Protein AF-A0A9X6XVH4-F1 (afdb_monomer_lite)

Radius of gyration: 18.36 Å; chains: 1; bounding box: 39×24×49 Å

Foldseek 3Di:
DDDDDDLVVCVVPDDPVVNVVVVVVVVVVVVVVVLQDDDFQWWKQFQPPRDIWTFHAADPPDDCWTDTDVVRDIDRCVRIDTDRDD

Secondary structure (DSSP, 8-state):
------HHHHHHHS-HHHHHHHHHHHHHHHHHHHHHS--TT-EEEETTT--EEEEEEE-SSSSSEEEEGGGTEEEEGGGEEE----

Structure (mmCIF, N/CA/C/O backbone):
data_AF-A0A9X6XVH4-F1
#
_entry.id   AF-A0A9X6XVH4-F1
#
loop_
_atom_site.group_PDB
_atom_site.id
_atom_site.type_symbol
_atom_site.label_atom_id
_atom_site.label_alt_id
_atom_site.label_comp_id
_atom_site.label_asym_id
_atom_site.label_entity_id
_atom_site.label_seq_id
_atom_site.pdbx_PDB_ins_code
_atom_site.Cartn_x
_atom_site.Cartn_y
_atom_site.Cartn_z
_atom_site.occupancy
_atom_site.B_iso_or_equiv
_atom_site.auth_seq_id
_atom_site.auth_comp_id
_atom_site.auth_asym_id
_atom_site.auth_atom_id
_atom_site.pdbx_PDB_model_num
ATOM 1 N N . MET A 1 1 ? -7.425 9.318 -18.334 1.00 44.34 1 MET A N 1
ATOM 2 C CA . MET A 1 1 ? -6.877 8.446 -19.388 1.00 44.34 1 MET A CA 1
ATOM 3 C C . MET A 1 1 ? -5.786 7.625 -18.735 1.00 44.34 1 MET A C 1
ATOM 5 O O . MET A 1 1 ? -4.792 8.202 -18.316 1.00 44.34 1 MET A O 1
ATOM 9 N N . GLU A 1 2 ? -6.023 6.334 -18.522 1.00 59.25 2 GLU A N 1
ATOM 10 C CA . GLU A 1 2 ? -4.975 5.434 -18.036 1.00 59.25 2 GLU A CA 1
ATOM 11 C C . GLU A 1 2 ? -4.055 5.109 -19.213 1.00 59.25 2 GLU A C 1
ATOM 13 O O . GLU A 1 2 ? -4.531 4.734 -20.282 1.00 59.25 2 GLU A O 1
ATOM 18 N N . MET A 1 3 ? -2.749 5.311 -19.049 1.00 63.84 3 MET A N 1
ATOM 19 C CA . MET A 1 3 ? -1.774 4.869 -20.042 1.00 63.84 3 MET A CA 1
ATOM 20 C C . MET A 1 3 ? -1.375 3.435 -19.715 1.00 63.84 3 MET A C 1
ATOM 22 O O . MET A 1 3 ? -0.804 3.177 -18.657 1.00 63.84 3 MET A O 1
ATOM 26 N N . THR A 1 4 ? -1.668 2.509 -20.620 1.00 74.31 4 THR A N 1
ATOM 27 C CA . THR A 1 4 ? -1.245 1.110 -20.518 1.00 74.31 4 THR A CA 1
ATOM 28 C C . THR A 1 4 ? -0.150 0.866 -21.550 1.00 74.31 4 THR A C 1
ATOM 30 O O . THR A 1 4 ? -0.363 1.085 -22.741 1.00 74.31 4 THR A O 1
ATOM 33 N N . ILE A 1 5 ? 1.033 0.440 -21.106 1.00 75.19 5 ILE A N 1
ATOM 34 C CA . ILE A 1 5 ? 2.143 0.098 -22.003 1.00 75.19 5 ILE A CA 1
ATOM 35 C C . ILE A 1 5 ? 2.074 -1.402 -22.292 1.00 75.19 5 ILE A C 1
ATOM 37 O O . ILE A 1 5 ? 2.079 -2.212 -21.367 1.00 75.19 5 ILE A O 1
ATOM 41 N N . SER A 1 6 ? 2.021 -1.778 -23.571 1.00 86.62 6 SER A N 1
ATOM 42 C CA . SER A 1 6 ? 2.206 -3.172 -23.985 1.00 86.62 6 SER A CA 1
ATOM 43 C C . SER A 1 6 ? 3.696 -3.507 -23.988 1.00 86.62 6 SER A C 1
ATOM 45 O O . SER A 1 6 ? 4.463 -2.890 -24.729 1.00 86.62 6 SER A O 1
ATOM 47 N N . MET A 1 7 ? 4.103 -4.497 -23.190 1.00 84.81 7 MET A N 1
ATOM 48 C CA . MET A 1 7 ? 5.498 -4.953 -23.146 1.00 84.81 7 MET A CA 1
ATOM 49 C C . MET A 1 7 ? 5.977 -5.498 -24.496 1.00 84.81 7 MET A C 1
ATOM 51 O O . MET A 1 7 ? 7.114 -5.248 -24.874 1.00 84.81 7 MET A O 1
ATOM 55 N N . GLU A 1 8 ? 5.097 -6.136 -25.271 1.00 86.88 8 GLU A N 1
ATOM 56 C CA . GLU A 1 8 ? 5.435 -6.636 -26.611 1.00 86.88 8 GLU A CA 1
ATOM 57 C C . GLU A 1 8 ? 5.757 -5.493 -27.593 1.00 86.88 8 GLU A C 1
ATOM 59 O O . GLU A 1 8 ? 6.622 -5.621 -28.458 1.00 86.88 8 GLU A O 1
ATOM 64 N N . LEU A 1 9 ? 5.070 -4.351 -27.467 1.00 88.88 9 LEU A N 1
ATOM 65 C CA . LEU A 1 9 ? 5.378 -3.165 -28.273 1.00 88.88 9 LEU A CA 1
ATOM 66 C C . LEU A 1 9 ? 6.667 -2.488 -27.798 1.00 88.88 9 LEU A C 1
ATOM 68 O O . LEU A 1 9 ? 7.456 -2.045 -28.630 1.00 88.88 9 LEU A O 1
ATOM 72 N N . ALA A 1 10 ? 6.899 -2.441 -26.484 1.00 89.06 10 ALA A N 1
ATOM 73 C CA . ALA A 1 10 ? 8.119 -1.881 -25.912 1.00 89.06 10 ALA A CA 1
ATOM 74 C C . ALA A 1 10 ? 9.371 -2.658 -26.356 1.00 89.06 10 ALA A C 1
ATOM 76 O O . ALA A 1 10 ? 10.360 -2.042 -26.734 1.00 89.06 10 ALA A O 1
ATOM 77 N N . GLU A 1 11 ? 9.308 -3.992 -26.400 1.00 91.00 11 GLU A N 1
ATOM 78 C CA . GLU A 1 11 ? 10.407 -4.850 -26.873 1.00 91.00 11 GLU A CA 1
ATOM 79 C C . GLU A 1 11 ? 10.786 -4.610 -28.339 1.00 91.00 11 GLU A C 1
ATOM 81 O O . GLU A 1 11 ? 11.941 -4.788 -28.713 1.00 91.00 11 GLU A O 1
ATOM 86 N N . LYS A 1 12 ? 9.826 -4.197 -29.176 1.00 92.94 12 LYS A N 1
ATOM 87 C CA . LYS A 1 12 ? 10.063 -3.902 -30.599 1.00 92.94 12 LYS A CA 1
ATOM 88 C C . LYS A 1 12 ? 10.535 -2.468 -30.848 1.00 92.94 12 LYS A C 1
ATOM 90 O O . LYS A 1 12 ? 11.131 -2.210 -31.889 1.00 92.94 12 LYS A O 1
ATOM 95 N N . ALA A 1 13 ? 10.207 -1.538 -29.951 1.00 93.44 13 ALA A N 1
ATOM 96 C CA . ALA A 1 13 ? 10.403 -0.103 -30.157 1.00 93.44 13 ALA A CA 1
ATOM 97 C C . ALA A 1 13 ? 11.609 0.480 -29.408 1.00 93.44 13 ALA A C 1
ATOM 99 O O . ALA A 1 13 ? 12.124 1.517 -29.821 1.00 93.44 13 ALA A O 1
ATOM 100 N N . LEU A 1 14 ? 12.026 -0.148 -28.308 1.00 94.44 14 LEU A N 1
ATOM 101 C CA . LEU A 1 14 ? 13.090 0.345 -27.438 1.00 94.44 14 LEU A CA 1
ATOM 102 C C . LEU A 1 14 ? 14.420 -0.350 -27.724 1.00 94.44 14 LEU A C 1
ATOM 104 O O . LEU A 1 14 ? 14.468 -1.507 -28.144 1.00 94.44 14 LEU A O 1
ATOM 108 N N . THR A 1 15 ? 15.512 0.346 -27.430 1.00 97.12 15 THR A N 1
ATOM 109 C CA . THR A 1 15 ? 16.831 -0.279 -27.312 1.00 97.12 15 THR A CA 1
ATOM 110 C C . THR A 1 15 ? 16.888 -1.211 -26.097 1.00 97.12 15 THR A C 1
ATOM 112 O O . THR A 1 15 ? 16.056 -1.140 -25.190 1.00 97.12 15 THR A O 1
ATOM 115 N N . GLU A 1 16 ? 17.897 -2.083 -26.046 1.00 94.81 16 GLU A N 1
ATOM 116 C CA . GLU A 1 16 ? 18.099 -2.994 -24.913 1.00 94.81 16 GLU A CA 1
ATOM 117 C C . GLU A 1 16 ? 18.263 -2.241 -23.580 1.00 94.81 16 GLU A C 1
ATOM 119 O O . GLU A 1 16 ? 17.673 -2.629 -22.570 1.00 94.81 16 GLU A O 1
ATOM 124 N N . GLU A 1 17 ? 18.989 -1.117 -23.586 1.00 96.62 17 GLU A N 1
ATOM 125 C CA . GLU A 1 17 ? 19.177 -0.266 -22.406 1.00 96.62 17 GLU A CA 1
ATOM 126 C C . GLU A 1 17 ? 17.857 0.373 -21.941 1.00 96.62 17 GLU A C 1
ATOM 128 O O . GLU A 1 17 ? 17.503 0.307 -20.761 1.00 96.62 17 GLU A O 1
ATOM 133 N N . GLU A 1 18 ? 17.085 0.955 -22.861 1.00 96.12 18 GLU A N 1
ATOM 134 C CA . GLU A 1 18 ? 15.782 1.558 -22.552 1.00 96.12 18 GLU A CA 1
ATOM 135 C C . GLU A 1 18 ? 14.779 0.518 -22.043 1.00 96.12 18 GLU A C 1
ATOM 137 O O . GLU A 1 18 ? 14.050 0.775 -21.081 1.00 96.12 18 GLU A O 1
ATOM 142 N N . LEU A 1 19 ? 14.768 -0.677 -22.640 1.00 93.88 19 LEU A N 1
ATOM 143 C CA . LEU A 1 19 ? 13.930 -1.788 -22.200 1.00 93.88 19 LEU A CA 1
ATOM 144 C C . LEU A 1 19 ? 14.312 -2.249 -20.788 1.00 93.88 19 LEU A C 1
ATOM 146 O O . LEU A 1 19 ? 13.431 -2.515 -19.964 1.00 93.88 19 LEU A O 1
ATOM 150 N N . GLN A 1 20 ? 15.608 -2.320 -20.480 1.00 94.81 20 GLN A N 1
ATOM 151 C CA . GLN A 1 20 ? 16.085 -2.686 -19.148 1.00 94.81 20 GLN A CA 1
ATOM 152 C C . GLN A 1 20 ? 15.698 -1.635 -18.096 1.00 94.81 20 GLN A C 1
ATOM 154 O O . GLN A 1 20 ? 15.262 -1.978 -16.989 1.00 94.81 20 GLN A O 1
ATOM 159 N N . ASN A 1 21 ? 15.789 -0.352 -18.450 1.00 95.31 21 ASN A N 1
ATOM 160 C CA . ASN A 1 21 ? 15.333 0.745 -17.601 1.00 95.31 21 ASN A CA 1
ATOM 161 C C . ASN A 1 21 ? 13.816 0.678 -17.362 1.00 95.31 21 ASN A C 1
ATOM 163 O O . ASN A 1 21 ? 13.371 0.794 -16.217 1.00 95.31 21 ASN A O 1
ATOM 167 N N . LEU A 1 22 ? 13.023 0.413 -18.407 1.00 93.31 22 LEU A N 1
ATOM 168 C CA . LEU A 1 22 ? 11.573 0.243 -18.297 1.00 93.31 22 LEU A CA 1
ATOM 169 C C . LEU A 1 22 ? 11.208 -0.908 -17.350 1.00 93.31 22 LEU A C 1
ATOM 171 O O . LEU A 1 22 ? 10.386 -0.713 -16.455 1.00 93.31 22 LEU A O 1
ATOM 175 N N . LYS A 1 23 ? 11.842 -2.079 -17.501 1.00 92.19 23 LYS A N 1
ATOM 176 C CA . LYS A 1 23 ? 11.633 -3.240 -16.614 1.00 92.19 23 LYS A CA 1
ATOM 177 C C . LYS A 1 23 ? 11.943 -2.896 -15.158 1.00 92.19 23 LYS A C 1
ATOM 179 O O . LYS A 1 23 ? 11.135 -3.152 -14.274 1.00 92.19 23 LYS A O 1
ATOM 184 N N . THR A 1 24 ? 13.058 -2.210 -14.919 1.00 95.06 24 THR A N 1
ATOM 185 C CA . THR A 1 24 ? 13.451 -1.770 -13.572 1.00 95.06 24 THR A CA 1
ATOM 186 C C . THR A 1 24 ? 12.413 -0.833 -12.943 1.00 95.06 24 THR A C 1
ATOM 188 O O . THR A 1 24 ? 12.118 -0.928 -11.751 1.00 95.06 24 THR A O 1
ATOM 191 N N . ILE A 1 25 ? 11.853 0.096 -13.723 1.00 93.38 25 ILE A N 1
ATOM 192 C CA . ILE A 1 25 ? 10.788 0.992 -13.252 1.00 93.38 25 ILE A CA 1
ATOM 193 C C . ILE A 1 25 ? 9.511 0.197 -12.968 1.00 93.38 25 ILE A C 1
ATOM 195 O O . ILE A 1 25 ? 8.887 0.409 -11.927 1.00 93.38 25 ILE A O 1
ATOM 199 N N . TYR A 1 26 ? 9.142 -0.724 -13.858 1.00 91.25 26 TYR A N 1
ATOM 200 C CA . TYR A 1 26 ? 7.975 -1.584 -13.692 1.00 91.25 26 TYR A CA 1
ATOM 201 C C . TYR A 1 26 ? 8.049 -2.389 -12.388 1.00 91.25 26 TYR A C 1
ATOM 203 O O . TYR A 1 26 ? 7.124 -2.325 -11.580 1.00 91.25 26 TYR A O 1
ATOM 211 N N . ASP A 1 27 ? 9.183 -3.036 -12.115 1.00 91.44 27 ASP A N 1
ATOM 212 C CA . ASP A 1 27 ? 9.388 -3.818 -10.892 1.00 91.44 27 ASP A CA 1
ATOM 213 C C . ASP A 1 27 ? 9.263 -2.957 -9.628 1.00 91.44 27 ASP A C 1
ATOM 215 O O . ASP A 1 27 ? 8.643 -3.364 -8.643 1.00 91.44 27 ASP A O 1
ATOM 219 N N . LYS A 1 28 ? 9.789 -1.724 -9.654 1.00 92.31 28 LYS A N 1
ATOM 220 C CA . LYS A 1 28 ? 9.624 -0.765 -8.548 1.00 92.31 28 LYS A CA 1
ATOM 221 C C . LYS A 1 28 ? 8.158 -0.393 -8.328 1.00 92.31 28 LYS A C 1
ATOM 223 O O . LYS A 1 28 ? 7.718 -0.306 -7.180 1.00 92.31 28 LYS A O 1
ATOM 228 N N . VAL A 1 29 ? 7.404 -0.171 -9.404 1.00 90.75 29 VAL A N 1
ATOM 229 C CA . VAL A 1 29 ? 5.971 0.146 -9.329 1.00 90.75 29 VAL A CA 1
ATOM 230 C C . VAL A 1 29 ? 5.182 -1.039 -8.774 1.00 90.75 29 VAL A C 1
ATOM 232 O O . VAL A 1 29 ? 4.351 -0.844 -7.888 1.00 90.75 29 VAL A O 1
ATOM 235 N N . GLU A 1 30 ? 5.455 -2.260 -9.231 1.00 89.75 30 GLU A N 1
ATOM 236 C CA . GLU A 1 30 ? 4.791 -3.464 -8.722 1.00 89.75 30 GLU A CA 1
ATOM 237 C C . GLU A 1 30 ? 5.126 -3.723 -7.249 1.00 89.75 30 GLU A C 1
ATOM 239 O O . GLU A 1 30 ? 4.226 -3.987 -6.448 1.00 89.75 30 GLU A O 1
ATOM 244 N N . ALA A 1 31 ? 6.385 -3.533 -6.842 1.00 88.06 31 ALA A N 1
ATOM 245 C CA . A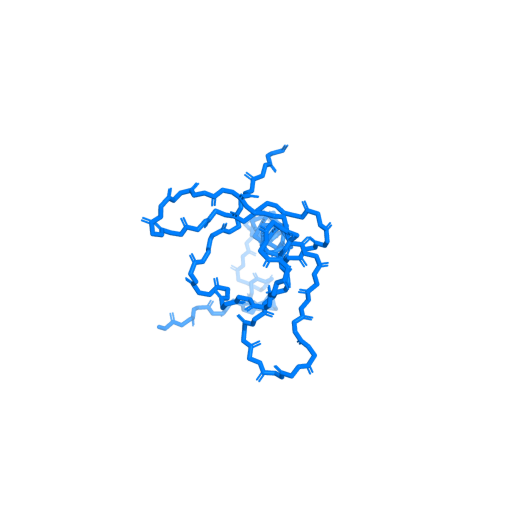LA A 1 31 ? 6.774 -3.601 -5.436 1.00 88.06 31 ALA A CA 1
ATOM 246 C C . ALA A 1 31 ? 6.026 -2.560 -4.583 1.00 88.06 31 ALA A C 1
ATOM 248 O O . ALA A 1 31 ? 5.556 -2.872 -3.486 1.00 88.06 31 ALA A O 1
ATOM 249 N N . TYR A 1 32 ? 5.861 -1.331 -5.085 1.00 87.50 32 TYR A N 1
ATOM 250 C CA . TYR A 1 32 ? 5.086 -0.299 -4.395 1.00 87.50 32 TYR A CA 1
ATOM 251 C C . TYR A 1 32 ? 3.594 -0.654 -4.309 1.00 87.50 32 TYR A C 1
ATOM 253 O O . TYR A 1 32 ? 3.000 -0.539 -3.237 1.00 87.50 32 TYR A O 1
ATOM 261 N N . LYS A 1 33 ? 2.984 -1.157 -5.390 1.00 86.94 33 LYS A N 1
ATOM 262 C CA . LYS A 1 33 ? 1.594 -1.647 -5.374 1.00 86.94 33 LYS A CA 1
ATOM 263 C C . LYS A 1 33 ? 1.398 -2.763 -4.352 1.00 86.94 33 LYS A C 1
ATOM 265 O O . LYS A 1 33 ? 0.397 -2.771 -3.638 1.00 86.94 33 LYS A O 1
ATOM 270 N N . GLU A 1 34 ? 2.354 -3.679 -4.242 1.00 86.44 34 GLU A N 1
ATOM 271 C CA . GLU A 1 34 ? 2.315 -4.744 -3.243 1.00 86.44 34 GLU A CA 1
ATOM 272 C C . GLU A 1 34 ? 2.387 -4.184 -1.814 1.00 86.44 34 GLU A C 1
ATOM 274 O O . GLU A 1 34 ? 1.647 -4.639 -0.939 1.00 86.44 34 GLU A O 1
ATOM 279 N N . LYS A 1 35 ? 3.194 -3.136 -1.580 1.00 85.50 35 LYS A N 1
ATOM 280 C CA . LYS A 1 35 ? 3.214 -2.402 -0.302 1.00 85.50 35 LYS A CA 1
ATOM 281 C C . LYS A 1 35 ? 1.878 -1.723 0.015 1.00 85.50 35 LYS A C 1
ATOM 283 O O . LYS A 1 35 ? 1.552 -1.591 1.192 1.00 85.50 35 LYS A O 1
ATOM 288 N N . LEU A 1 36 ? 1.083 -1.325 -0.981 1.00 84.81 36 LEU A N 1
ATOM 289 C CA . LEU A 1 36 ? -0.245 -0.733 -0.759 1.00 84.81 36 LEU A CA 1
ATOM 290 C C . LEU A 1 36 ? -1.306 -1.756 -0.330 1.00 84.81 36 LEU A C 1
ATOM 292 O O . LEU A 1 36 ? -2.303 -1.372 0.285 1.00 84.81 36 LEU A O 1
ATOM 296 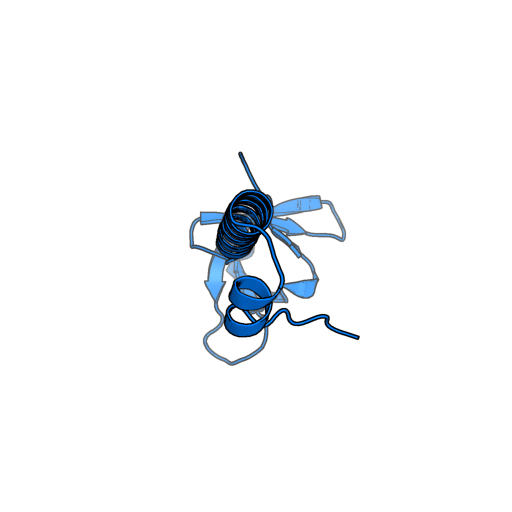N N . LYS A 1 37 ? -1.117 -3.051 -0.613 1.00 88.62 37 LYS A N 1
ATOM 297 C CA . LYS A 1 37 ? -2.064 -4.087 -0.181 1.00 88.62 37 LYS A CA 1
ATOM 298 C C . LYS A 1 37 ? -2.085 -4.179 1.344 1.00 88.62 37 LYS A C 1
ATOM 300 O O . LYS A 1 37 ? -1.037 -4.254 1.984 1.00 88.62 37 LYS A O 1
ATOM 305 N N . LEU A 1 38 ? -3.283 -4.178 1.921 1.00 90.75 38 LEU A N 1
ATOM 306 C CA . LEU A 1 38 ? -3.468 -4.317 3.364 1.00 90.75 38 LEU A CA 1
ATOM 307 C C . LEU A 1 38 ? -3.240 -5.760 3.813 1.00 90.75 38 LEU A C 1
ATOM 309 O O . LEU A 1 38 ? -3.772 -6.697 3.217 1.00 90.75 38 LEU A O 1
ATOM 313 N N . LYS A 1 39 ? -2.459 -5.914 4.877 1.00 92.56 39 LYS A N 1
ATOM 314 C CA . LYS A 1 39 ? -2.098 -7.167 5.537 1.00 92.56 39 LYS A CA 1
ATOM 315 C C . LYS A 1 39 ? -2.343 -7.015 7.033 1.00 92.56 39 LYS A C 1
ATOM 317 O O . LYS A 1 39 ? -2.173 -5.929 7.585 1.00 92.56 39 LYS A O 1
ATOM 322 N N . LYS A 1 40 ? -2.744 -8.104 7.695 1.00 94.38 40 LYS A N 1
ATOM 323 C CA . LYS A 1 40 ? -2.961 -8.131 9.149 1.00 94.38 40 LYS A CA 1
ATOM 324 C C . LYS A 1 40 ? -1.742 -7.558 9.885 1.00 94.38 40 LYS A C 1
ATOM 326 O O . LYS A 1 40 ? -0.620 -7.976 9.615 1.00 94.38 40 LYS A O 1
ATOM 331 N N . GLY A 1 41 ? -1.978 -6.624 10.802 1.00 93.56 41 GLY A N 1
ATOM 332 C CA . GLY A 1 41 ? -0.949 -5.900 11.552 1.00 93.56 41 GLY A CA 1
ATOM 333 C C . GLY A 1 41 ? -0.539 -4.550 10.951 1.00 93.56 41 GLY A C 1
ATOM 334 O O . GLY A 1 41 ? 0.108 -3.765 11.647 1.00 93.56 41 GLY A O 1
ATOM 335 N N . ASP A 1 42 ? -0.930 -4.240 9.708 1.00 94.81 42 ASP A N 1
ATOM 336 C CA . ASP A 1 42 ? -0.651 -2.939 9.092 1.00 94.81 42 ASP A CA 1
ATOM 337 C C . ASP A 1 42 ? -1.242 -1.785 9.910 1.00 94.81 42 ASP A C 1
ATOM 339 O O . ASP A 1 42 ? -2.320 -1.891 10.500 1.00 94.81 42 ASP A O 1
ATOM 343 N N . LYS A 1 43 ? -0.554 -0.641 9.901 1.00 95.25 43 LYS A N 1
ATOM 344 C CA . LYS A 1 43 ? -1.022 0.569 10.576 1.00 95.25 43 LYS A CA 1
ATOM 345 C C . LYS A 1 43 ? -1.828 1.445 9.623 1.00 95.25 43 LYS A C 1
ATOM 347 O O . LYS A 1 43 ? -1.415 1.726 8.499 1.00 95.25 43 LYS A O 1
ATOM 352 N N . LEU A 1 44 ? -2.982 1.895 10.098 1.00 94.94 44 LEU A N 1
ATOM 353 C CA . LEU A 1 44 ? -3.912 2.768 9.396 1.00 94.94 44 LEU A CA 1
ATOM 354 C C . LEU A 1 44 ? -4.032 4.088 10.147 1.00 94.94 44 LEU A C 1
ATOM 356 O O . LEU A 1 44 ? -4.361 4.105 11.330 1.00 94.94 44 LEU A O 1
ATOM 360 N N . LYS A 1 45 ? -3.811 5.208 9.465 1.00 96.19 45 LYS A N 1
ATOM 361 C CA . LYS A 1 45 ? -4.016 6.546 10.018 1.00 96.19 45 LYS A CA 1
ATOM 362 C C . LYS A 1 45 ? -5.382 7.063 9.599 1.00 96.19 45 LYS A C 1
ATOM 364 O O . LYS A 1 45 ? -5.654 7.184 8.409 1.00 96.19 45 LYS A O 1
ATOM 369 N N . ARG A 1 46 ? -6.244 7.395 10.556 1.00 96.19 46 ARG A N 1
ATOM 370 C CA . ARG A 1 46 ? -7.554 7.982 10.254 1.00 96.19 46 ARG A CA 1
ATOM 371 C C . ARG A 1 46 ? -7.393 9.436 9.816 1.00 96.19 46 ARG A C 1
ATOM 373 O O . ARG A 1 46 ? -6.794 10.232 10.533 1.00 96.19 46 ARG A O 1
ATOM 380 N N . LYS A 1 47 ? -7.982 9.810 8.682 1.00 96.81 47 LYS A N 1
ATOM 381 C CA . LYS A 1 47 ? -7.817 11.138 8.064 1.00 96.81 47 LYS A CA 1
ATOM 382 C C . LYS A 1 47 ? -8.317 12.284 8.943 1.00 96.81 47 LYS A C 1
ATOM 384 O O . LYS A 1 47 ? -7.685 13.331 9.002 1.00 96.81 47 LYS A O 1
ATOM 389 N N . ARG A 1 48 ? -9.432 12.079 9.653 1.00 96.19 48 ARG A N 1
ATOM 390 C CA . ARG A 1 48 ? -10.112 13.145 10.414 1.00 96.19 48 ARG A CA 1
ATOM 391 C C . ARG A 1 48 ? -9.326 13.662 11.624 1.00 96.19 48 ARG A C 1
ATOM 393 O O . ARG A 1 48 ? -9.457 14.824 11.975 1.00 96.19 48 ARG A O 1
ATOM 400 N N . ASP A 1 49 ? -8.580 12.788 12.299 1.00 95.94 49 ASP A N 1
ATOM 401 C CA . ASP A 1 49 ? -7.926 13.102 13.581 1.00 95.94 49 ASP A CA 1
ATOM 402 C C . ASP A 1 49 ? -6.513 12.527 13.713 1.00 95.94 49 ASP A C 1
ATOM 404 O O . ASP A 1 49 ? -5.879 12.656 14.756 1.00 95.94 49 ASP A O 1
ATOM 408 N N . GLY A 1 50 ? -5.997 11.888 12.664 1.00 95.62 50 GLY A N 1
ATOM 409 C CA . GLY A 1 50 ? -4.645 11.349 12.627 1.00 95.62 50 GLY A CA 1
ATOM 410 C C . GLY A 1 50 ? -4.393 10.165 13.560 1.00 95.62 50 GLY A C 1
ATOM 411 O O . GLY A 1 50 ? -3.250 9.715 13.630 1.00 95.62 50 GLY A O 1
ATOM 412 N N . LYS A 1 51 ? -5.412 9.644 14.260 1.00 96.25 51 LYS A N 1
ATOM 413 C CA . LYS A 1 51 ? -5.244 8.499 15.162 1.00 96.25 51 LYS A CA 1
ATOM 414 C C . LYS A 1 51 ? -4.849 7.252 14.366 1.00 96.2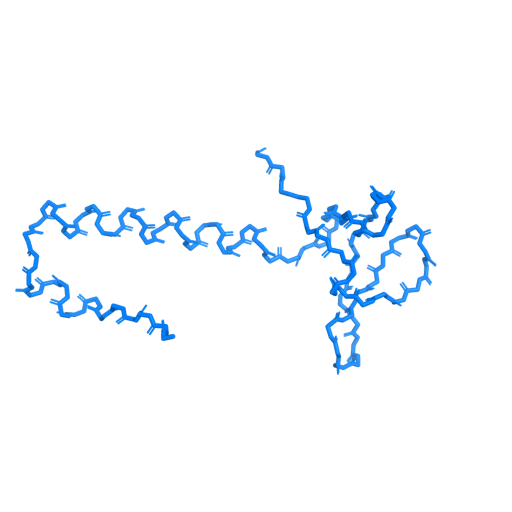5 51 LYS A C 1
ATOM 416 O O . LYS A 1 51 ? -5.365 7.018 13.271 1.00 96.25 51 LYS A O 1
ATOM 421 N N . ILE A 1 52 ? -3.926 6.478 14.931 1.00 95.44 52 ILE A N 1
ATOM 422 C CA . ILE A 1 52 ? -3.406 5.243 14.346 1.00 95.44 52 ILE A CA 1
ATOM 423 C C . ILE A 1 52 ? -4.215 4.055 14.857 1.00 95.44 52 ILE A C 1
ATOM 425 O O . ILE A 1 52 ? -4.549 3.992 16.040 1.00 95.44 52 ILE A O 1
ATOM 429 N N . PHE A 1 53 ? -4.508 3.140 13.942 1.00 95.75 53 PHE A N 1
ATOM 430 C CA . PHE A 1 53 ? -5.244 1.908 14.166 1.00 95.75 53 PHE A CA 1
ATOM 431 C C . PHE A 1 53 ? -4.506 0.729 13.538 1.00 95.75 53 PHE A C 1
ATOM 433 O O . PHE A 1 53 ? -3.717 0.909 12.607 1.00 95.75 53 PHE A O 1
ATOM 440 N N . THR A 1 54 ? -4.781 -0.474 14.018 1.00 96.25 54 THR A N 1
ATOM 441 C CA . THR A 1 54 ? -4.165 -1.711 13.543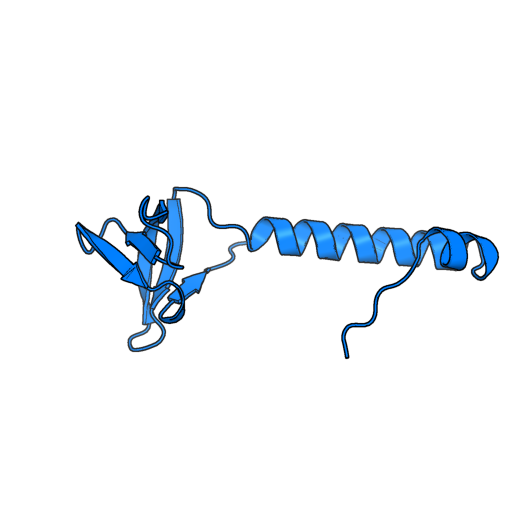 1.00 96.25 54 THR A CA 1
ATOM 442 C C . THR A 1 54 ? -5.167 -2.491 12.707 1.00 96.25 54 THR A C 1
ATOM 444 O O . THR A 1 54 ? -6.222 -2.884 13.199 1.00 96.25 54 THR A O 1
ATOM 447 N N . TYR A 1 55 ? -4.853 -2.704 11.429 1.00 95.06 55 TYR A N 1
ATOM 448 C CA . TYR A 1 55 ? -5.670 -3.506 10.525 1.00 95.06 55 TYR A CA 1
ATOM 449 C C . TYR A 1 55 ? -5.625 -4.980 10.932 1.00 95.06 55 TYR A C 1
ATOM 451 O O . TYR A 1 55 ? -4.549 -5.554 11.107 1.00 95.06 55 TYR A O 1
ATOM 459 N N . VAL A 1 56 ? -6.791 -5.615 11.017 1.00 94.69 56 VAL A N 1
ATOM 460 C CA . VAL A 1 56 ? -6.908 -7.037 11.362 1.00 94.69 56 VAL A CA 1
ATOM 461 C C . VAL A 1 56 ? -7.295 -7.859 10.148 1.00 94.69 56 VAL A C 1
ATOM 463 O O . VAL A 1 56 ? -6.589 -8.806 9.802 1.00 94.69 56 VAL A O 1
ATOM 466 N N . ASP A 1 57 ? -8.416 -7.509 9.520 1.00 93.44 57 ASP A N 1
ATOM 467 C CA . ASP A 1 57 ? -8.985 -8.262 8.406 1.00 93.44 57 ASP A CA 1
ATOM 468 C C . ASP A 1 57 ? -9.990 -7.420 7.604 1.00 93.44 57 ASP A C 1
ATOM 470 O O . ASP A 1 57 ? -10.443 -6.362 8.052 1.00 93.44 57 ASP A O 1
ATOM 474 N N . ARG A 1 58 ? -10.367 -7.898 6.418 1.00 91.00 58 ARG A N 1
ATOM 475 C CA . ARG A 1 58 ? -11.454 -7.331 5.617 1.00 91.00 58 ARG A CA 1
ATOM 476 C C . ARG A 1 58 ? -12.811 -7.739 6.170 1.00 91.00 58 ARG A 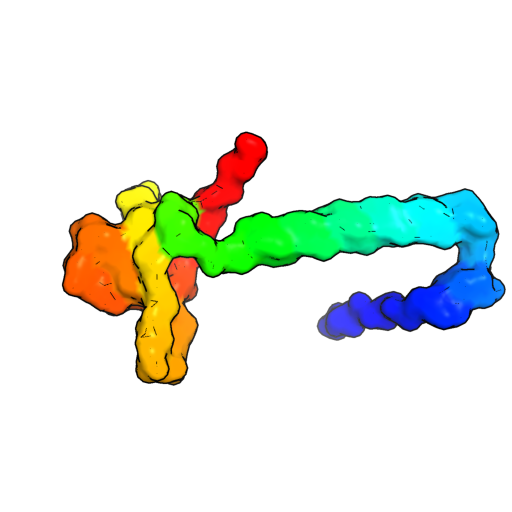C 1
ATOM 478 O O . ARG A 1 58 ? -12.988 -8.817 6.729 1.00 91.00 58 ARG A O 1
ATOM 485 N N . ALA A 1 59 ? -13.800 -6.876 5.958 1.00 87.38 59 ALA A N 1
ATOM 486 C CA . ALA A 1 59 ? -15.183 -7.249 6.201 1.00 87.38 59 ALA A CA 1
ATOM 487 C C . ALA A 1 59 ? -15.631 -8.351 5.217 1.00 87.38 59 ALA A C 1
ATOM 489 O O . ALA A 1 59 ? -15.344 -8.249 4.022 1.00 87.38 59 ALA A O 1
ATOM 490 N N . PRO A 1 60 ? -16.366 -9.376 5.682 1.00 83.88 60 PRO A N 1
ATOM 491 C CA . PRO A 1 60 ? -16.843 -10.472 4.834 1.00 83.88 60 PRO A CA 1
ATOM 492 C C . PRO A 1 60 ? -18.035 -10.079 3.943 1.00 83.88 60 PRO A C 1
ATOM 494 O O . PRO A 1 60 ? -18.360 -10.791 2.996 1.00 83.88 60 PRO A O 1
ATOM 497 N N . TYR A 1 61 ? -18.685 -8.946 4.220 1.00 75.50 61 TYR A N 1
ATOM 498 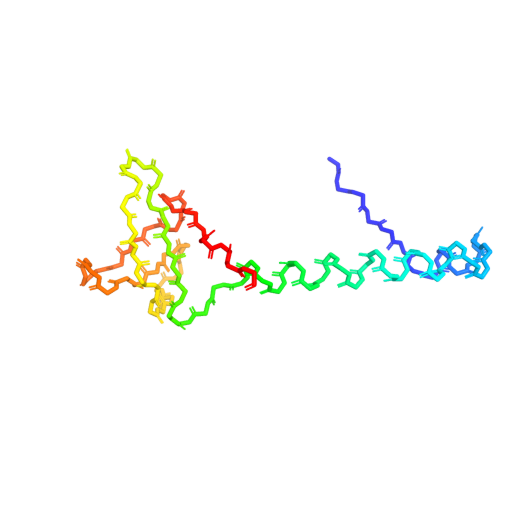C CA . TYR A 1 61 ? -19.837 -8.445 3.469 1.00 75.50 61 TYR A CA 1
ATOM 499 C C . TYR A 1 61 ? -19.366 -7.264 2.619 1.00 75.50 61 TYR A C 1
ATOM 501 O O . TYR A 1 61 ? -19.012 -6.210 3.148 1.00 75.50 61 TYR A O 1
ATOM 509 N N . GLY A 1 62 ? -19.269 -7.495 1.309 1.00 62.62 62 GLY A N 1
ATOM 510 C CA . GLY A 1 62 ? -18.541 -6.660 0.359 1.00 62.62 62 GLY A CA 1
ATOM 511 C C . GLY A 1 62 ? -18.928 -5.186 0.374 1.00 62.62 62 GLY A C 1
ATOM 512 O O . GLY A 1 62 ? -19.923 -4.807 -0.212 1.00 62.62 62 GLY A O 1
ATOM 513 N N . PHE A 1 63 ? -18.067 -4.383 0.984 1.00 68.12 63 PHE A N 1
ATOM 514 C CA . PHE A 1 63 ? -17.813 -2.956 0.790 1.00 68.12 63 PHE A CA 1
ATOM 515 C C . PHE A 1 63 ? -16.368 -2.748 1.265 1.00 68.12 63 PHE A C 1
ATOM 517 O O . PHE A 1 63 ? -15.814 -3.639 1.911 1.00 68.12 63 PHE A O 1
ATOM 524 N N . ASN A 1 64 ? -15.715 -1.639 0.915 1.00 85.94 64 ASN A N 1
ATOM 525 C CA . ASN A 1 64 ? -14.305 -1.373 1.234 1.00 85.94 64 ASN A CA 1
ATOM 526 C C . ASN A 1 64 ? -14.096 -1.115 2.745 1.00 85.94 64 ASN A C 1
ATOM 528 O O . ASN A 1 64 ? -13.651 -0.048 3.150 1.00 85.94 64 ASN A O 1
ATOM 532 N N . ASN A 1 65 ? -14.469 -2.086 3.575 1.00 89.94 65 ASN A N 1
ATOM 533 C CA . ASN A 1 65 ? -14.521 -2.050 5.022 1.00 89.94 65 ASN A CA 1
ATOM 534 C C . ASN A 1 65 ? -13.484 -3.016 5.599 1.00 89.94 65 ASN A C 1
ATOM 536 O O . ASN A 1 65 ? -13.231 -4.093 5.049 1.00 89.94 65 ASN A O 1
ATOM 540 N N . ALA A 1 66 ? -12.919 -2.648 6.741 1.00 91.56 66 ALA A N 1
ATOM 541 C CA . ALA A 1 66 ? -11.936 -3.443 7.459 1.00 91.56 66 ALA A CA 1
ATOM 542 C C . ALA A 1 66 ? -12.217 -3.440 8.956 1.00 91.56 66 ALA A C 1
ATOM 544 O O . ALA A 1 66 ? -12.757 -2.474 9.487 1.00 91.56 66 ALA A O 1
ATOM 545 N N . TYR A 1 67 ? -11.848 -4.518 9.634 1.00 92.62 67 TYR A N 1
ATOM 546 C CA . TYR A 1 67 ? -11.827 -4.572 11.088 1.00 92.62 67 TYR A CA 1
ATOM 547 C C . TYR A 1 67 ? -10.506 -3.993 11.593 1.00 92.62 67 TYR A C 1
ATOM 549 O O . TYR A 1 67 ? -9.437 -4.337 11.072 1.00 92.62 67 TYR A O 1
ATOM 557 N N . VAL A 1 68 ? -10.580 -3.130 12.606 1.00 92.62 68 VAL A N 1
ATOM 558 C CA . VAL A 1 68 ? -9.404 -2.564 13.277 1.00 92.62 68 VAL A CA 1
ATOM 559 C C . VAL A 1 68 ? -9.451 -2.842 14.777 1.00 92.62 68 VAL A C 1
ATOM 561 O O . VAL A 1 68 ? -10.526 -2.787 15.375 1.00 92.62 68 VAL A O 1
ATOM 564 N N . GLU A 1 69 ? -8.300 -3.147 15.382 1.00 89.62 69 GLU A N 1
ATOM 565 C CA . GLU A 1 69 ? -8.229 -3.625 16.775 1.00 89.62 69 GLU A CA 1
ATOM 566 C C . GLU A 1 69 ? -8.797 -2.614 17.775 1.00 89.62 69 GLU A C 1
ATOM 568 O O . GLU A 1 69 ? -9.620 -2.966 18.609 1.00 89.62 69 GLU A O 1
ATOM 573 N N . GLU A 1 70 ? -8.419 -1.340 17.674 1.00 92.00 70 GLU A N 1
ATOM 574 C CA . GLU A 1 70 ? -8.677 -0.340 18.718 1.00 92.00 70 GLU A CA 1
ATOM 575 C C . GLU A 1 70 ? -10.123 0.180 18.743 1.00 92.00 70 GLU A C 1
ATOM 577 O O . GLU A 1 70 ? -10.468 0.998 19.598 1.00 92.00 70 GLU A O 1
ATOM 582 N N . LEU A 1 71 ? -10.953 -0.227 17.782 1.00 88.50 71 LEU A N 1
ATOM 583 C CA . LEU A 1 71 ? -12.369 0.138 17.719 1.00 88.50 71 LEU A CA 1
ATOM 584 C C . LEU A 1 71 ? -13.304 -1.057 17.899 1.00 88.50 71 LEU A C 1
ATOM 586 O O . LEU A 1 71 ? -14.486 -0.844 18.160 1.00 88.50 71 LEU A O 1
ATOM 590 N N . GLU A 1 72 ? -12.795 -2.278 17.741 1.00 87.88 72 GLU A N 1
ATOM 591 C CA . GLU A 1 72 ? -13.564 -3.523 17.845 1.00 87.88 72 GLU A CA 1
ATOM 592 C C . GLU A 1 72 ? -14.808 -3.582 16.929 1.00 87.88 72 GLU A C 1
ATOM 594 O O . GLU A 1 72 ? -15.784 -4.279 17.198 1.00 87.88 72 GLU A O 1
ATOM 599 N N . HIS A 1 73 ? -14.789 -2.846 15.812 1.00 88.25 73 HIS A N 1
ATOM 600 C CA . HIS A 1 73 ? -15.837 -2.873 14.790 1.00 88.25 73 HIS A CA 1
ATOM 601 C C . HIS A 1 73 ? -15.275 -2.626 13.387 1.00 88.25 73 HIS A C 1
ATOM 603 O O . HIS A 1 73 ? -14.131 -2.200 13.207 1.00 88.25 73 HIS A O 1
ATOM 609 N N . TYR A 1 74 ? -16.099 -2.898 12.372 1.00 91.00 74 TYR A N 1
ATOM 610 C CA . TYR A 1 74 ? -15.761 -2.621 10.980 1.00 91.00 74 TYR A CA 1
ATOM 611 C C . TYR A 1 74 ? -15.834 -1.127 10.669 1.00 91.00 74 TYR A C 1
ATOM 613 O O . TYR A 1 74 ? -16.831 -0.469 10.957 1.00 91.00 74 TYR A O 1
ATOM 621 N N . VAL A 1 75 ? -14.800 -0.615 10.011 1.00 91.38 75 VAL A N 1
ATOM 622 C CA . VAL A 1 75 ? -14.685 0.775 9.567 1.00 91.38 75 VAL A CA 1
ATOM 623 C C . VAL A 1 75 ? -14.534 0.853 8.055 1.00 91.38 75 VAL A C 1
ATOM 625 O O . VAL A 1 75 ? -14.020 -0.077 7.432 1.00 91.38 75 VAL A O 1
ATOM 628 N N . HIS A 1 76 ? -14.938 1.976 7.465 1.00 93.25 76 HIS A N 1
ATOM 629 C CA . HIS A 1 76 ? -14.789 2.203 6.032 1.00 93.25 76 HIS A CA 1
ATOM 630 C C . HIS A 1 76 ? -13.364 2.672 5.704 1.00 93.25 76 HIS A C 1
ATOM 632 O O . HIS A 1 76 ? -12.898 3.691 6.212 1.00 93.25 76 HIS A O 1
ATOM 638 N N . LEU A 1 77 ? -12.652 1.944 4.838 1.00 92.06 77 LEU A N 1
ATOM 639 C CA . LEU A 1 77 ? -11.236 2.194 4.532 1.00 92.06 77 LEU A CA 1
ATOM 640 C C . LEU A 1 77 ? -10.990 3.541 3.839 1.00 92.06 77 LEU A C 1
ATOM 642 O O . LEU A 1 77 ? -9.869 4.038 3.882 1.00 92.06 77 LEU A O 1
ATOM 646 N N . SER A 1 78 ? -12.011 4.171 3.242 1.00 92.88 78 SER A N 1
ATOM 647 C CA . SER A 1 78 ? -11.879 5.530 2.678 1.00 92.88 78 SER A CA 1
ATOM 648 C C . SER A 1 78 ? -11.466 6.573 3.712 1.00 92.88 78 SER A C 1
ATOM 650 O O . SER A 1 78 ? -10.873 7.591 3.345 1.00 92.88 78 SER A O 1
ATOM 652 N N . ASP A 1 79 ? -11.771 6.326 4.984 1.00 94.19 79 ASP A N 1
ATOM 653 C CA . ASP A 1 79 ? -11.524 7.259 6.082 1.00 94.19 79 ASP A CA 1
ATOM 654 C C . ASP A 1 79 ? -10.093 7.149 6.618 1.00 94.19 79 ASP A C 1
ATOM 656 O O . ASP A 1 79 ? -9.704 7.887 7.527 1.00 94.19 79 ASP A O 1
ATOM 660 N N . PHE A 1 80 ? -9.302 6.236 6.051 1.00 94.44 80 PHE A N 1
ATOM 661 C CA . PHE A 1 80 ? -7.967 5.894 6.503 1.00 94.44 80 PHE A CA 1
ATOM 662 C C . PHE A 1 80 ? -6.948 5.997 5.371 1.00 94.44 80 PHE A C 1
ATOM 664 O O . PHE A 1 80 ? -7.270 5.964 4.183 1.00 94.44 80 PHE A O 1
ATOM 671 N N . GLU A 1 81 ? -5.692 6.119 5.769 1.00 94.69 81 GLU A N 1
ATOM 672 C CA . GLU A 1 81 ? -4.518 6.021 4.914 1.00 94.69 81 GLU A CA 1
ATOM 673 C C . GLU A 1 81 ? -3.614 4.935 5.488 1.00 94.69 81 GLU A C 1
ATOM 675 O O . GLU A 1 81 ? -3.385 4.889 6.702 1.00 94.69 81 GLU A O 1
ATOM 680 N N . LYS A 1 82 ? -3.111 4.040 4.633 1.00 93.00 82 LYS A N 1
ATOM 681 C CA . LYS A 1 82 ? -2.124 3.050 5.064 1.00 93.00 82 LYS A CA 1
ATOM 682 C C . LYS A 1 82 ? -0.826 3.775 5.409 1.00 93.00 82 LYS A C 1
ATOM 684 O O . LYS A 1 82 ? -0.306 4.536 4.598 1.00 93.00 82 LYS A O 1
ATOM 689 N N . VAL A 1 83 ? -0.289 3.510 6.592 1.00 92.31 83 VAL A N 1
ATOM 690 C CA . VAL A 1 83 ? 1.053 3.950 6.967 1.00 92.31 83 VAL A CA 1
ATOM 691 C C . VAL A 1 83 ? 2.044 2.983 6.329 1.00 92.31 83 VAL A C 1
ATOM 693 O O . VAL A 1 83 ? 2.059 1.798 6.658 1.00 92.31 83 VAL A O 1
ATOM 696 N N . ILE A 1 84 ? 2.842 3.480 5.388 1.00 86.19 84 ILE A N 1
ATOM 697 C CA . ILE A 1 84 ? 3.915 2.712 4.754 1.00 86.19 84 ILE A CA 1
ATOM 698 C C . ILE A 1 84 ? 5.190 2.977 5.555 1.00 86.19 84 ILE A C 1
ATOM 700 O O . ILE A 1 84 ? 5.655 4.112 5.600 1.00 86.19 84 ILE A O 1
ATOM 704 N N . THR A 1 85 ? 5.717 1.951 6.218 1.00 73.31 85 THR A N 1
ATOM 705 C CA . THR A 1 85 ? 7.045 1.985 6.846 1.00 73.31 85 THR A CA 1
ATOM 706 C C . THR A 1 85 ? 8.076 1.399 5.884 1.00 73.31 85 THR A C 1
ATOM 708 O O . THR A 1 85 ? 7.759 0.448 5.161 1.00 73.31 85 THR A O 1
ATOM 711 N N . ASP A 1 86 ? 9.270 1.988 5.856 1.00 60.00 86 ASP A N 1
ATOM 712 C CA . ASP A 1 86 ? 10.392 1.554 5.012 1.00 60.00 86 ASP A CA 1
ATOM 713 C C . ASP A 1 86 ? 11.050 0.258 5.496 1.00 60.00 86 ASP A C 1
ATOM 715 O O . ASP A 1 86 ? 11.130 0.050 6.730 1.00 60.00 86 ASP A O 1
#

Sequence (86 aa):
MEMTISMELAEKALTEEELQNLKTIYDKVEAYKEKLKLKKGDKLKRKRDGKIFTYVDRAPYGFNNAYVEELEHYVHLSDFEKVITD

Organism: Bacillus cereus (NCBI:txid1396)

pLDDT: mean 88.92, std 9.59, range [44.34, 97.12]